Protein AF-A0A8D2M7U7-F1 (afdb_monomer_lite)

InterPro domains:
  IPR001304 C-type lectin-like [PF00059] (26-65)
  IPR001304 C-type lectin-like [PS50041] (27-64)
  IPR016186 C-type lectin-like/link domain superfamily [G3DSA:3.10.100.10] (1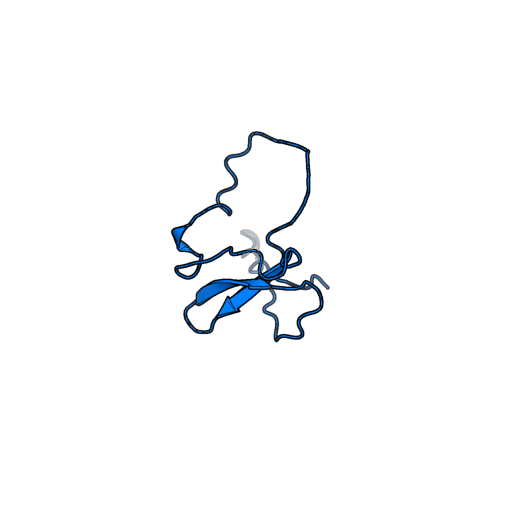6-73)
  IPR016187 C-type lectin fold [SSF56436] (21-66)
  IPR018378 C-type lectin, conserved site [PS00615] (41-63)
  IPR050111 C-type lectin and snaclec domain-containing protein [PTHR22803] (24-67)

Organism: Zonotrichia albicollis (NCBI:txid44394)

Secondary structure (DSSP, 8-state):
-----------S-------TT--GGGBPTT----GGG---EEEE-TTS-EEEE-TT---------------TT--

Structure (mmCIF, N/CA/C/O backbone):
data_AF-A0A8D2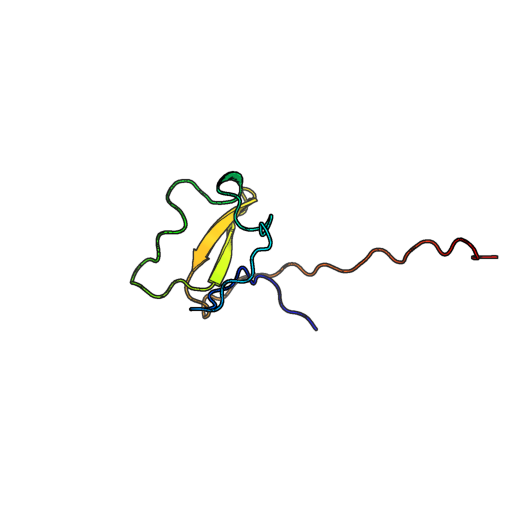M7U7-F1
#
_entry.id   AF-A0A8D2M7U7-F1
#
loop_
_atom_site.group_PDB
_atom_site.id
_atom_site.type_symbol
_atom_site.label_atom_id
_atom_site.label_alt_id
_atom_site.label_comp_id
_atom_site.label_asym_id
_atom_site.label_entity_id
_atom_site.label_seq_id
_atom_site.pdbx_PDB_ins_code
_atom_site.Cartn_x
_atom_site.Cartn_y
_atom_site.Cartn_z
_atom_site.occupancy
_atom_site.B_iso_or_equiv
_atom_site.auth_seq_id
_atom_site.auth_comp_id
_atom_site.auth_asym_id
_atom_site.auth_atom_id
_atom_site.pdbx_PDB_model_num
ATOM 1 N N . GLN A 1 1 ? -8.557 15.020 4.691 1.00 28.16 1 GLN A N 1
ATOM 2 C CA . GLN A 1 1 ? -8.972 13.924 3.794 1.00 28.16 1 GLN A CA 1
ATOM 3 C C . GLN A 1 1 ? -7.818 12.940 3.797 1.00 28.16 1 GLN A C 1
ATOM 5 O O . GLN A 1 1 ? -6.740 13.313 3.360 1.00 28.16 1 GLN A O 1
ATOM 10 N N . LYS A 1 2 ? -7.964 11.794 4.465 1.00 28.25 2 LYS A N 1
ATOM 11 C CA . LYS A 1 2 ? -6.868 10.837 4.644 1.00 28.25 2 LYS A CA 1
ATOM 12 C C . LYS A 1 2 ? -7.107 9.712 3.643 1.00 28.25 2 LYS A C 1
ATOM 14 O O . LYS A 1 2 ? -8.094 8.998 3.770 1.00 28.25 2 LYS A O 1
ATOM 19 N N . MET A 1 3 ? -6.291 9.668 2.598 1.00 29.59 3 MET A N 1
ATOM 20 C CA . MET A 1 3 ? -6.298 8.589 1.611 1.00 29.59 3 MET A CA 1
ATOM 21 C C . MET A 1 3 ? -5.742 7.331 2.308 1.00 29.59 3 MET A C 1
ATOM 23 O O . MET A 1 3 ? -4.690 7.416 2.938 1.00 29.59 3 MET A O 1
ATOM 27 N N . GLY A 1 4 ? -6.471 6.212 2.289 1.00 42.53 4 GLY A N 1
ATOM 28 C CA . GLY A 1 4 ? -5.961 4.872 2.648 1.00 42.53 4 GLY A CA 1
ATOM 29 C C . GLY A 1 4 ? -5.680 4.101 1.353 1.00 42.53 4 GLY A C 1
ATOM 30 O O . GLY A 1 4 ? -6.382 4.340 0.377 1.00 42.53 4 GLY A O 1
ATOM 31 N N . ILE A 1 5 ? -4.679 3.227 1.220 1.00 47.50 5 ILE A N 1
ATOM 32 C CA . ILE A 1 5 ? -4.022 2.307 2.165 1.00 47.50 5 ILE A CA 1
ATOM 33 C C . ILE A 1 5 ? -2.520 2.654 2.291 1.00 47.50 5 ILE A C 1
ATOM 35 O O . ILE A 1 5 ? -1.840 2.813 1.285 1.00 47.50 5 ILE A O 1
ATOM 39 N N . PHE A 1 6 ? -1.998 2.752 3.519 1.00 48.88 6 PHE A N 1
ATOM 40 C CA . PHE A 1 6 ? -0.558 2.836 3.814 1.00 48.88 6 PHE A CA 1
ATOM 41 C C . PHE A 1 6 ? -0.210 1.726 4.816 1.00 48.88 6 PHE A C 1
ATOM 43 O O . PHE A 1 6 ? -0.592 1.825 5.980 1.00 48.88 6 PHE A O 1
ATOM 50 N N . ILE A 1 7 ? 0.527 0.701 4.381 1.00 46.88 7 ILE A N 1
ATOM 51 C CA . ILE A 1 7 ? 1.327 -0.157 5.267 1.00 46.88 7 ILE A CA 1
ATOM 52 C C . ILE A 1 7 ? 2.772 0.098 4.828 1.00 46.88 7 ILE A C 1
ATOM 54 O O . ILE A 1 7 ? 3.156 -0.275 3.729 1.00 46.88 7 ILE A O 1
ATOM 58 N N . GLY A 1 8 ? 3.488 0.915 5.601 1.00 41.19 8 GLY A N 1
ATOM 59 C CA . GLY A 1 8 ? 4.587 1.734 5.090 1.00 41.19 8 GLY A CA 1
ATOM 60 C C . GLY A 1 8 ? 5.879 1.002 4.728 1.00 41.19 8 GLY A C 1
ATOM 61 O O . GLY A 1 8 ? 6.437 0.275 5.546 1.00 41.19 8 GLY A O 1
ATOM 62 N N . GLY A 1 9 ? 6.440 1.376 3.579 1.00 45.78 9 GLY A N 1
ATOM 63 C CA . GLY A 1 9 ? 7.879 1.550 3.425 1.00 45.78 9 GLY A CA 1
ATOM 64 C C . GLY A 1 9 ? 8.353 2.778 4.212 1.00 45.78 9 GLY A C 1
ATOM 65 O O . GLY A 1 9 ? 8.154 3.919 3.800 1.00 45.78 9 GLY A O 1
ATOM 66 N N . PHE A 1 10 ? 8.988 2.558 5.363 1.00 41.44 10 PHE A N 1
ATOM 67 C CA . PHE A 1 10 ? 9.964 3.503 5.907 1.00 41.44 10 PHE A CA 1
ATOM 68 C C . PHE A 1 10 ? 11.266 2.742 6.164 1.00 41.44 10 PHE A C 1
ATOM 70 O O . PHE A 1 10 ? 11.290 1.853 7.020 1.00 41.44 10 PHE A O 1
ATOM 77 N N . PRO A 1 11 ? 12.363 3.076 5.464 1.00 50.50 11 PRO A N 1
ATOM 78 C CA . PRO A 1 11 ? 13.658 2.518 5.784 1.00 50.50 11 PRO A CA 1
ATOM 79 C C . PRO A 1 11 ? 14.150 3.123 7.109 1.00 50.50 11 PRO A C 1
ATOM 81 O O . PRO A 1 11 ? 14.164 4.335 7.309 1.00 50.50 11 PRO A O 1
ATOM 84 N N . SER A 1 12 ? 14.641 2.253 7.991 1.00 39.16 12 SER A N 1
ATOM 85 C CA . SER A 1 12 ? 15.763 2.551 8.890 1.00 39.16 12 SER A CA 1
ATOM 86 C C . SER A 1 12 ? 15.552 3.310 10.216 1.00 39.16 12 SER A C 1
ATOM 88 O O . SER A 1 12 ? 16.538 3.815 10.753 1.00 39.16 12 SER A O 1
ATOM 90 N N . LEU A 1 13 ? 14.369 3.314 10.843 1.00 36.34 13 LEU A N 1
ATOM 91 C CA . LEU A 1 13 ? 14.272 3.660 12.276 1.00 36.34 13 LEU A CA 1
ATOM 92 C C . LEU A 1 13 ? 13.389 2.669 13.038 1.00 36.34 13 LEU A C 1
ATOM 94 O O . LEU A 1 13 ? 12.169 2.791 13.105 1.00 36.34 13 LEU A O 1
ATOM 98 N N . ALA A 1 14 ? 14.052 1.672 13.623 1.00 43.78 14 ALA A N 1
ATOM 99 C CA . ALA A 1 14 ? 13.468 0.739 14.569 1.00 43.78 14 ALA A CA 1
ATOM 100 C C . ALA A 1 14 ? 12.894 1.498 15.776 1.00 43.78 14 ALA A C 1
ATOM 102 O O . ALA A 1 14 ? 13.641 2.064 16.574 1.00 43.78 14 ALA A O 1
ATOM 103 N N . LEU A 1 15 ? 11.573 1.455 15.942 1.00 43.00 15 LEU A N 1
ATOM 104 C CA . LEU A 1 15 ? 10.955 1.599 17.254 1.00 43.00 15 LEU A CA 1
ATOM 105 C C . LEU A 1 15 ? 10.428 0.225 17.687 1.00 43.00 15 LEU A C 1
ATOM 107 O O . LEU A 1 15 ? 9.754 -0.438 16.897 1.00 43.00 15 LEU A O 1
ATOM 111 N N . PRO A 1 16 ? 10.727 -0.227 18.920 1.00 42.78 16 PRO A N 1
ATOM 112 C CA . PRO A 1 16 ? 10.282 -1.509 19.441 1.00 42.78 16 PRO A CA 1
ATOM 113 C C . PRO A 1 16 ? 8.828 -1.380 19.905 1.00 42.78 16 PRO A C 1
ATOM 115 O O . PRO A 1 16 ? 8.527 -1.352 21.094 1.00 42.78 16 PRO A O 1
ATOM 118 N N . ILE A 1 17 ? 7.914 -1.269 18.950 1.00 44.22 17 ILE A N 1
ATOM 119 C CA . ILE A 1 17 ? 6.509 -1.602 19.157 1.00 44.22 17 ILE A CA 1
ATOM 120 C C . ILE A 1 17 ? 6.307 -2.880 18.346 1.00 44.22 17 ILE A C 1
ATOM 122 O O . ILE A 1 17 ? 6.670 -2.884 17.168 1.00 44.22 17 ILE A O 1
ATOM 126 N N . PRO A 1 18 ? 5.778 -3.980 18.912 1.00 43.19 18 PRO A N 1
ATOM 127 C CA . PRO A 1 18 ? 5.288 -5.062 18.077 1.00 43.19 18 PRO A CA 1
ATOM 128 C C . PRO A 1 18 ? 4.138 -4.478 17.257 1.00 43.19 18 PRO A C 1
ATOM 130 O O . PRO A 1 18 ? 3.019 -4.388 17.749 1.00 43.19 18 PRO A O 1
ATOM 133 N N . ASN A 1 19 ? 4.431 -3.986 16.051 1.00 50.03 19 ASN A N 1
ATOM 134 C CA . ASN A 1 19 ? 3.418 -3.473 15.145 1.00 50.03 19 ASN A CA 1
ATOM 135 C C . ASN A 1 19 ? 2.456 -4.636 14.867 1.00 50.03 19 ASN A C 1
ATOM 137 O O . ASN A 1 19 ? 2.864 -5.609 14.226 1.00 50.03 19 ASN A O 1
ATOM 141 N N . PRO A 1 20 ? 1.194 -4.578 15.332 1.00 50.59 20 PRO A N 1
ATOM 142 C CA . PRO A 1 20 ? 0.216 -5.627 15.048 1.00 50.59 20 PRO A CA 1
ATOM 143 C C . PRO A 1 20 ? -0.100 -5.726 13.543 1.00 50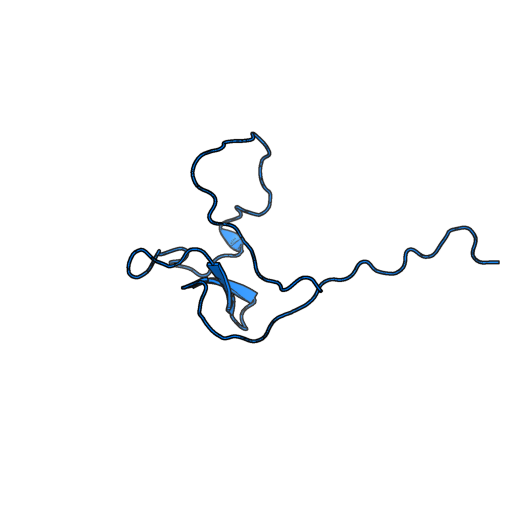.59 20 PRO A C 1
ATOM 145 O O . PRO A 1 20 ? -0.674 -6.724 13.107 1.00 50.59 20 PRO A O 1
ATOM 148 N N . ASP A 1 21 ? 0.319 -4.720 12.766 1.00 54.72 21 ASP A N 1
ATOM 149 C CA . ASP A 1 21 ? 0.202 -4.636 11.309 1.00 54.72 21 ASP A CA 1
ATOM 150 C C . ASP A 1 21 ? 1.179 -5.530 10.539 1.00 54.72 21 ASP A C 1
ATOM 152 O O . ASP A 1 21 ? 0.930 -5.826 9.373 1.00 54.72 21 ASP A O 1
ATOM 156 N N . PHE A 1 22 ? 2.247 -6.046 11.161 1.00 61.84 22 PHE A N 1
ATOM 157 C CA . PHE A 1 22 ? 3.127 -7.020 10.504 1.00 61.84 22 PHE A CA 1
ATOM 158 C C . PHE A 1 22 ? 2.632 -8.454 10.737 1.00 61.84 22 PHE A C 1
ATOM 160 O O . PHE A 1 22 ? 3.352 -9.317 11.238 1.00 61.84 22 PHE A O 1
ATOM 167 N N . SER A 1 23 ? 1.352 -8.717 10.453 1.00 71.75 23 SER A N 1
ATOM 168 C CA . SER A 1 23 ? 0.794 -10.066 10.567 1.00 71.75 23 SER A CA 1
ATOM 169 C C . SER A 1 23 ? 0.779 -10.762 9.199 1.00 71.75 23 SER A C 1
ATOM 171 O O . SER A 1 23 ? -0.010 -10.367 8.337 1.00 71.75 23 SER A O 1
ATOM 173 N N . PRO A 1 24 ? 1.553 -11.853 9.000 1.00 75.38 24 PRO A N 1
ATOM 174 C CA . PRO A 1 24 ? 1.591 -12.602 7.736 1.00 75.38 24 PRO A CA 1
ATOM 175 C C . PRO A 1 24 ? 0.218 -13.101 7.276 1.00 75.38 24 PRO A C 1
ATOM 177 O O . PRO A 1 24 ? -0.026 -13.299 6.094 1.00 75.38 24 PRO A O 1
ATOM 180 N N . ARG A 1 25 ? -0.719 -13.282 8.215 1.00 84.44 25 ARG A N 1
ATOM 181 C CA . ARG A 1 25 ? -2.062 -13.806 7.935 1.00 84.44 25 ARG A CA 1
ATOM 182 C C . ARG A 1 25 ? -2.904 -12.905 7.029 1.00 84.44 25 ARG A C 1
ATOM 184 O O . ARG A 1 25 ? -3.891 -13.391 6.477 1.00 84.44 25 ARG A O 1
ATOM 191 N N . PHE A 1 26 ? -2.585 -11.614 6.927 1.00 85.06 26 PHE A N 1
ATOM 192 C CA . PHE A 1 26 ? -3.331 -10.675 6.086 1.00 85.06 26 PHE A CA 1
ATOM 193 C C . PHE A 1 26 ? -2.821 -10.650 4.650 1.00 85.06 26 PHE A C 1
ATOM 195 O O . PHE A 1 26 ? -3.605 -10.404 3.737 1.00 85.06 26 PHE A O 1
ATOM 202 N N . TRP A 1 27 ? -1.556 -10.996 4.437 1.00 86.81 27 TRP A N 1
ATOM 203 C CA . TRP A 1 27 ? -0.978 -11.107 3.110 1.00 86.81 27 TRP A CA 1
ATOM 204 C C . TRP A 1 27 ? -1.572 -12.281 2.340 1.00 86.81 27 TRP A C 1
ATOM 206 O O . TRP A 1 27 ? -1.995 -13.306 2.901 1.00 86.81 27 TRP A O 1
ATOM 216 N N . ARG A 1 28 ? -1.667 -12.092 1.026 1.00 92.94 28 ARG A N 1
ATOM 217 C CA . ARG A 1 28 ? -1.897 -13.187 0.096 1.00 92.94 28 ARG A CA 1
ATOM 218 C C . ARG A 1 28 ? -0.680 -14.111 0.143 1.00 92.94 28 ARG A C 1
ATOM 220 O O . ARG A 1 28 ? 0.434 -13.679 0.409 1.00 92.94 28 ARG A O 1
ATOM 227 N N . GLU A 1 29 ? -0.905 -15.396 -0.086 1.00 93.88 29 GLU A N 1
ATOM 228 C CA . GLU A 1 29 ? 0.202 -16.337 -0.229 1.00 93.88 29 GLU A CA 1
ATOM 229 C C . GLU A 1 29 ? 1.145 -15.877 -1.349 1.00 93.88 29 GLU A C 1
ATOM 231 O O . GLU A 1 29 ? 0.690 -15.594 -2.457 1.00 93.88 29 GLU A O 1
ATOM 236 N N . GLY A 1 30 ? 2.437 -15.789 -1.028 1.00 91.25 30 GLY A N 1
ATOM 237 C CA . GLY A 1 30 ? 3.468 -15.265 -1.922 1.00 91.25 30 GLY A CA 1
ATOM 238 C C . GLY A 1 30 ? 3.799 -13.787 -1.722 1.00 91.25 30 GLY A C 1
ATOM 239 O O . GLY A 1 30 ? 4.830 -13.375 -2.229 1.00 91.25 30 GLY A O 1
ATOM 240 N N . GLU A 1 31 ? 3.003 -13.036 -0.954 1.00 90.81 31 GLU A N 1
ATOM 241 C CA . GLU A 1 31 ? 3.212 -11.602 -0.714 1.00 90.81 31 GLU A CA 1
ATOM 242 C C . GLU A 1 31 ? 3.717 -11.306 0.715 1.00 90.81 31 GLU A C 1
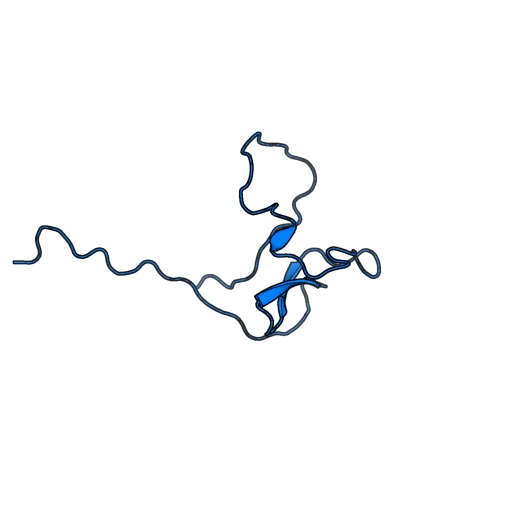ATOM 244 O O . GLU A 1 31 ? 3.409 -12.063 1.649 1.00 90.81 31 GLU A O 1
ATOM 249 N N . PRO A 1 32 ? 4.433 -10.185 0.926 1.00 89.44 32 PRO A N 1
ATOM 250 C CA . PRO A 1 32 ? 4.915 -9.256 -0.102 1.00 89.44 32 PRO A CA 1
ATOM 251 C C . PRO A 1 32 ? 6.082 -9.837 -0.918 1.00 89.44 32 PRO A C 1
ATOM 253 O O . PRO A 1 32 ? 6.906 -10.566 -0.354 1.00 89.44 32 PRO A O 1
ATOM 256 N N . ASN A 1 33 ? 6.149 -9.545 -2.218 1.00 92.56 33 ASN A N 1
ATOM 257 C CA . ASN A 1 33 ? 7.152 -10.112 -3.132 1.00 92.56 33 ASN A CA 1
ATOM 258 C C . ASN A 1 33 ? 8.131 -9.093 -3.747 1.00 92.56 33 ASN A C 1
ATOM 260 O O . ASN A 1 33 ? 9.121 -9.507 -4.355 1.00 92.56 33 ASN A O 1
ATOM 264 N N . ASP A 1 34 ? 7.874 -7.801 -3.559 1.00 89.88 34 ASP A N 1
ATOM 265 C CA . ASP A 1 34 ? 8.603 -6.660 -4.103 1.00 89.88 34 ASP A CA 1
ATOM 266 C C . ASP A 1 34 ? 8.888 -6.780 -5.611 1.00 89.88 34 ASP A C 1
ATOM 268 O O . ASP A 1 34 ? 10.036 -6.732 -6.075 1.00 89.88 34 ASP A O 1
ATOM 272 N N . SER A 1 35 ? 7.841 -6.999 -6.414 1.00 91.00 35 SER A N 1
ATOM 273 C CA . SER A 1 35 ? 7.997 -7.281 -7.840 1.00 91.00 35 SER A CA 1
ATOM 274 C C . SER A 1 35 ? 8.665 -6.108 -8.555 1.00 91.00 35 SER A C 1
ATOM 276 O O . SER A 1 35 ? 8.165 -4.988 -8.600 1.00 91.00 35 SER A O 1
ATOM 278 N N . GLY A 1 36 ? 9.815 -6.372 -9.182 1.00 91.00 36 GLY A N 1
ATOM 279 C CA . GLY A 1 36 ? 10.591 -5.333 -9.861 1.00 91.00 36 GLY A CA 1
ATOM 280 C C . GLY A 1 36 ? 11.363 -4.402 -8.917 1.00 91.00 36 GLY A C 1
ATOM 281 O O . GLY A 1 36 ? 11.953 -3.440 -9.408 1.00 91.00 36 GLY A O 1
ATOM 282 N N . ASN A 1 37 ? 11.433 -4.724 -7.619 1.00 90.75 37 ASN A N 1
ATOM 283 C CA . ASN A 1 37 ? 12.073 -3.939 -6.555 1.00 90.75 37 ASN A CA 1
ATOM 284 C C . ASN A 1 37 ? 11.496 -2.518 -6.420 1.00 90.75 37 ASN A C 1
ATOM 286 O O . ASN A 1 37 ? 12.252 -1.543 -6.357 1.00 90.75 37 ASN A O 1
ATOM 290 N N . ASN A 1 38 ? 10.171 -2.381 -6.521 1.00 87.56 38 ASN A N 1
ATOM 291 C CA . ASN A 1 38 ? 9.498 -1.082 -6.500 1.00 87.56 38 ASN A CA 1
ATOM 292 C C . ASN A 1 38 ? 8.038 -1.166 -5.997 1.00 87.56 38 ASN A C 1
ATOM 294 O O . ASN A 1 38 ? 7.182 -0.394 -6.447 1.00 87.56 38 ASN A O 1
ATOM 298 N N . GLU A 1 39 ? 7.732 -2.087 -5.080 1.00 87.19 39 GLU A N 1
ATOM 299 C CA . GLU A 1 39 ? 6.387 -2.268 -4.511 1.00 87.19 39 GLU A CA 1
ATOM 300 C C . GLU A 1 39 ? 6.319 -1.882 -3.023 1.00 87.19 39 GLU A C 1
ATOM 302 O O . GLU A 1 39 ? 6.151 -2.704 -2.133 1.00 87.19 39 GLU A O 1
ATOM 307 N N . ASP A 1 40 ? 6.414 -0.581 -2.738 1.00 83.75 40 ASP A N 1
ATOM 308 C CA . ASP A 1 40 ? 6.452 -0.052 -1.360 1.00 83.75 40 ASP A CA 1
ATOM 309 C C . ASP A 1 40 ? 5.077 0.300 -0.753 1.00 83.75 40 ASP A C 1
ATOM 311 O O . ASP A 1 40 ? 4.984 0.773 0.387 1.00 83.75 40 ASP A O 1
ATOM 315 N N . CYS A 1 41 ? 3.998 0.131 -1.518 1.00 82.19 41 CYS A N 1
ATOM 316 C CA . CYS A 1 41 ? 2.626 0.383 -1.083 1.00 82.19 41 CYS A CA 1
ATOM 317 C C . CYS A 1 41 ? 1.824 -0.919 -1.076 1.00 82.19 41 CYS A C 1
ATOM 319 O O . CYS A 1 41 ? 2.253 -1.905 -1.647 1.00 82.19 41 CYS A O 1
ATOM 321 N N . ALA A 1 42 ? 0.651 -0.952 -0.442 1.00 86.00 42 ALA A N 1
ATOM 322 C CA . ALA A 1 42 ? -0.188 -2.150 -0.418 1.00 86.00 42 ALA A CA 1
ATOM 323 C C . ALA A 1 42 ? -1.609 -1.842 -0.886 1.00 86.00 42 ALA A C 1
ATOM 325 O O . ALA A 1 42 ? -2.161 -0.786 -0.574 1.00 86.00 42 ALA A O 1
ATOM 326 N N . HIS A 1 43 ? -2.231 -2.796 -1.575 1.00 85.81 43 HIS A N 1
ATOM 327 C CA . HIS A 1 43 ? -3.665 -2.775 -1.868 1.00 85.81 43 HIS A CA 1
ATOM 328 C C . HIS A 1 43 ? -4.353 -4.040 -1.356 1.00 85.81 43 HIS A C 1
ATOM 330 O O . HIS A 1 43 ? -3.714 -5.008 -0.935 1.00 85.81 43 HIS A O 1
ATOM 336 N N . LEU A 1 44 ? -5.685 -4.004 -1.354 1.00 87.88 44 LEU A N 1
ATOM 337 C CA . LEU A 1 44 ? -6.531 -5.076 -0.850 1.00 87.88 44 LEU A CA 1
ATOM 338 C C . LEU A 1 44 ? -7.241 -5.770 -2.015 1.00 87.88 44 LEU A C 1
ATOM 340 O O . LEU A 1 44 ? -8.066 -5.164 -2.698 1.00 87.88 44 LEU A O 1
ATOM 344 N N . TRP A 1 45 ? -6.993 -7.067 -2.187 1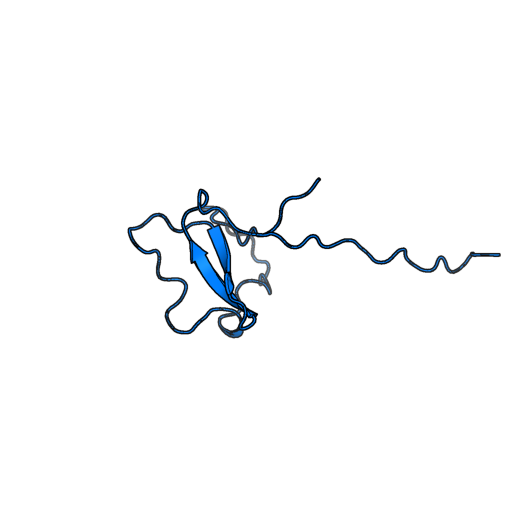.00 87.69 45 TRP A N 1
ATOM 345 C CA . TRP A 1 45 ? -7.798 -7.895 -3.080 1.00 87.69 45 TRP A CA 1
ATOM 346 C C . TRP A 1 45 ? -9.220 -8.068 -2.540 1.00 87.69 45 TRP A C 1
ATOM 348 O O . TRP A 1 45 ? -9.450 -8.040 -1.332 1.00 87.69 45 TRP A O 1
ATOM 358 N N . ILE A 1 46 ? -10.179 -8.371 -3.420 1.00 87.25 46 ILE A N 1
ATOM 359 C CA . ILE A 1 46 ? -11.570 -8.662 -3.021 1.00 87.25 46 ILE A CA 1
ATOM 360 C C . ILE A 1 46 ? -11.683 -9.831 -2.025 1.00 87.25 46 ILE A C 1
ATOM 362 O O . ILE A 1 46 ? -12.641 -9.913 -1.263 1.00 87.25 46 ILE A O 1
ATOM 366 N N . SER A 1 47 ? -10.680 -10.713 -1.983 1.00 89.38 47 SER A N 1
ATOM 367 C CA . SER A 1 47 ? -10.556 -11.787 -0.992 1.00 89.38 47 SER A CA 1
ATOM 368 C C . SER A 1 47 ? -10.204 -11.298 0.422 1.00 89.38 47 SER A C 1
ATOM 370 O O . SER A 1 47 ? -10.097 -12.114 1.334 1.00 89.38 47 SER A O 1
ATOM 372 N N . GLY A 1 48 ? -9.963 -9.997 0.611 1.00 87.00 48 GLY A N 1
ATOM 373 C CA . GLY A 1 48 ? -9.505 -9.406 1.869 1.00 87.00 48 GLY A CA 1
ATOM 374 C C . GLY A 1 48 ? -8.015 -9.627 2.151 1.00 87.00 48 GLY A C 1
ATOM 375 O O . GLY A 1 48 ? -7.585 -9.455 3.289 1.00 87.00 48 GLY A O 1
ATOM 376 N N . LYS A 1 49 ? -7.235 -10.036 1.142 1.00 88.81 49 LYS A N 1
ATOM 377 C CA . LYS A 1 49 ? -5.795 -10.303 1.262 1.00 88.81 49 LYS A CA 1
ATOM 378 C C . LYS A 1 49 ? -4.959 -9.163 0.694 1.00 88.81 49 LYS A C 1
ATOM 380 O O . LYS A 1 49 ? -5.342 -8.569 -0.311 1.00 88.81 49 LYS A O 1
ATOM 385 N N . TRP A 1 50 ? -3.838 -8.876 1.342 1.00 90.06 50 TRP A N 1
ATOM 386 C CA . TRP A 1 50 ? -2.921 -7.803 0.961 1.00 90.06 50 TRP A CA 1
ATOM 387 C C . TRP A 1 50 ? -1.944 -8.257 -0.117 1.00 90.06 50 TRP A C 1
ATOM 389 O O . TRP A 1 50 ? -1.641 -9.448 -0.230 1.00 90.06 50 TRP A O 1
ATOM 399 N N . ASN A 1 51 ? -1.474 -7.285 -0.885 1.00 89.25 51 ASN A N 1
ATOM 400 C CA . ASN A 1 51 ? -0.498 -7.413 -1.956 1.00 89.25 51 ASN A CA 1
ATOM 401 C C . ASN A 1 51 ? 0.264 -6.099 -2.010 1.00 89.25 51 ASN A C 1
ATOM 403 O O . ASN A 1 51 ? -0.360 -5.034 -1.977 1.00 89.25 51 ASN A O 1
ATOM 407 N N . ASP A 1 52 ? 1.579 -6.175 -2.053 1.00 89.75 52 ASP A N 1
ATOM 408 C CA . ASP A 1 52 ? 2.440 -5.028 -2.248 1.00 89.75 52 ASP A CA 1
ATOM 409 C C . ASP A 1 52 ? 2.370 -4.609 -3.714 1.00 89.75 52 ASP A C 1
ATOM 411 O O . ASP A 1 52 ? 2.157 -5.430 -4.595 1.00 89.75 52 ASP A O 1
ATOM 415 N N . VAL A 1 53 ? 2.371 -3.310 -3.969 1.00 89.19 53 VAL A N 1
ATOM 416 C CA . VAL A 1 53 ? 2.223 -2.715 -5.293 1.00 89.19 53 VAL A CA 1
ATOM 417 C C . VAL A 1 53 ? 3.012 -1.425 -5.381 1.00 89.19 53 VAL A C 1
ATOM 419 O O . VAL A 1 53 ? 3.261 -0.739 -4.386 1.00 89.19 53 VAL A O 1
ATOM 422 N N . HIS A 1 54 ? 3.332 -1.037 -6.612 1.00 87.88 54 HIS A N 1
ATOM 423 C CA . HIS A 1 54 ? 3.832 0.296 -6.913 1.00 87.88 54 HIS A CA 1
ATOM 424 C C . HIS A 1 54 ? 2.908 1.359 -6.304 1.00 87.88 54 HIS A C 1
ATOM 426 O O . HIS A 1 54 ? 1.696 1.347 -6.517 1.00 87.88 54 HIS A O 1
ATOM 432 N N . CYS A 1 55 ? 3.474 2.351 -5.622 1.00 84.00 55 CYS A N 1
ATOM 433 C CA . CYS A 1 55 ? 2.689 3.425 -5.007 1.00 84.00 55 CYS A CA 1
ATOM 434 C C . CYS A 1 55 ? 1.900 4.294 -6.001 1.00 84.00 55 CYS A C 1
ATOM 436 O O . CYS A 1 55 ? 0.998 5.027 -5.603 1.00 84.00 55 CYS A O 1
ATOM 438 N N . THR A 1 56 ? 2.224 4.222 -7.293 1.00 86.69 56 THR A N 1
ATOM 439 C CA . THR A 1 56 ? 1.489 4.894 -8.373 1.00 86.69 56 THR A CA 1
ATOM 440 C C . THR A 1 56 ? 0.347 4.047 -8.942 1.00 86.69 56 THR A C 1
ATOM 442 O O . THR A 1 56 ? 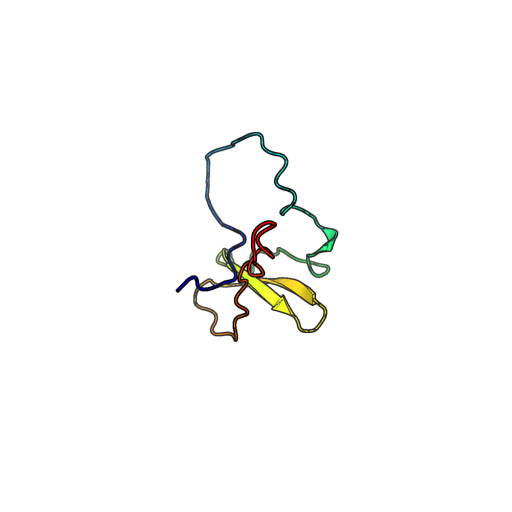-0.254 4.441 -9.937 1.00 86.69 56 THR A O 1
ATOM 445 N N . PHE A 1 57 ? 0.069 2.869 -8.376 1.00 84.94 57 PHE A N 1
ATOM 446 C CA . PHE A 1 57 ? -1.014 2.000 -8.825 1.00 84.94 57 PHE A CA 1
ATOM 447 C C . PHE A 1 57 ? -2.382 2.631 -8.527 1.00 84.94 57 PHE A C 1
ATOM 449 O O . PHE A 1 57 ? -2.727 2.903 -7.375 1.00 84.94 57 PHE A O 1
ATOM 456 N N . GLU A 1 58 ? -3.178 2.863 -9.572 1.00 86.62 58 GLU A N 1
ATOM 457 C CA . GLU A 1 58 ? -4.512 3.450 -9.442 1.00 86.62 58 GLU A CA 1
ATOM 458 C C . GLU A 1 58 ? -5.536 2.393 -9.008 1.00 86.62 58 GLU A C 1
ATOM 460 O O . GLU A 1 58 ? -5.751 1.388 -9.687 1.00 86.62 58 GLU A O 1
ATOM 465 N N . CYS A 1 59 ? -6.204 2.628 -7.877 1.00 84.56 59 CYS A N 1
ATOM 466 C CA . CYS A 1 59 ? -7.229 1.732 -7.350 1.00 84.56 59 CYS A CA 1
ATOM 467 C C . CYS A 1 59 ? -8.313 2.486 -6.562 1.00 84.56 59 CYS A C 1
ATOM 469 O O . CYS A 1 59 ? -8.173 3.662 -6.217 1.00 84.56 59 CYS A O 1
ATOM 471 N N . PHE A 1 60 ? -9.426 1.801 -6.283 1.00 84.44 60 PHE A N 1
ATOM 472 C CA . PHE A 1 60 ? -10.441 2.311 -5.360 1.00 84.44 60 PHE A CA 1
ATOM 473 C C . PHE A 1 60 ? -9.924 2.283 -3.919 1.00 84.44 60 PHE A C 1
ATOM 475 O O . PHE A 1 60 ? -9.129 1.421 -3.551 1.00 84.44 60 PHE A O 1
ATOM 482 N N . PHE A 1 61 ? -10.429 3.188 -3.081 1.00 80.31 61 PHE A N 1
ATOM 483 C CA . PHE A 1 61 ? -10.010 3.311 -1.686 1.00 80.31 61 PHE A CA 1
ATOM 484 C C . PHE A 1 61 ? -11.183 3.181 -0.716 1.00 80.31 61 PHE A C 1
ATOM 486 O O . PHE A 1 61 ? -12.334 3.485 -1.037 1.00 80.31 61 PHE A O 1
ATOM 493 N N . VAL A 1 62 ? -10.862 2.764 0.509 1.00 79.06 62 VAL A N 1
ATOM 494 C CA . VAL A 1 62 ? -11.791 2.741 1.641 1.00 79.06 62 VAL A CA 1
ATOM 495 C C . VAL A 1 62 ? -11.322 3.751 2.681 1.00 79.06 62 VAL A C 1
ATOM 497 O O . VAL A 1 62 ? -10.140 3.817 3.014 1.00 79.06 62 VAL A O 1
ATOM 500 N N . CYS A 1 63 ? -12.259 4.537 3.205 1.00 79.62 63 CYS A N 1
ATOM 501 C CA . CYS A 1 63 ? -12.008 5.473 4.295 1.00 79.62 63 CYS A CA 1
ATOM 502 C C . CYS A 1 63 ? -12.491 4.881 5.619 1.00 79.62 63 CYS A C 1
ATOM 504 O O . CYS A 1 63 ? -13.633 4.433 5.719 1.00 79.62 63 CYS A O 1
ATOM 506 N N . GLU A 1 64 ? -11.668 4.974 6.658 1.00 79.44 64 GLU A N 1
ATOM 507 C CA . GLU A 1 64 ? -12.101 4.739 8.032 1.00 79.44 64 GLU A CA 1
ATOM 508 C C . GLU A 1 64 ? -12.471 6.071 8.698 1.00 79.44 64 GLU A C 1
ATOM 510 O O . GLU A 1 64 ? -11.785 7.085 8.538 1.00 79.44 64 GLU A O 1
ATOM 515 N N . ARG A 1 65 ? -13.557 6.071 9.474 1.00 83.06 65 ARG A N 1
ATOM 516 C CA . ARG A 1 65 ? -13.868 7.151 10.413 1.00 83.06 65 ARG A CA 1
ATOM 517 C C . ARG A 1 65 ? -14.239 6.550 11.765 1.00 83.06 65 ARG A C 1
ATOM 519 O O . ARG A 1 65 ? -14.976 5.561 11.781 1.00 83.06 65 ARG A O 1
ATOM 526 N N . PRO A 1 66 ? -13.831 7.169 12.886 1.00 83.19 66 PRO A N 1
ATOM 527 C CA . PRO A 1 66 ? -14.364 6.794 14.183 1.00 83.19 66 PRO A CA 1
ATOM 528 C C . PRO A 1 66 ? -15.890 6.872 14.159 1.00 83.19 66 PRO A C 1
ATOM 530 O O . PRO A 1 66 ? -16.479 7.813 13.605 1.00 83.19 66 PRO A O 1
ATOM 533 N N . LEU A 1 67 ? -16.544 5.886 14.771 1.00 81.69 67 LEU A N 1
ATOM 534 C CA . LEU A 1 67 ? -17.947 6.047 15.122 1.00 81.69 67 LEU A CA 1
ATOM 535 C C . LEU A 1 67 ? -18.035 7.254 16.057 1.00 81.69 67 LEU A C 1
ATOM 537 O O . LEU A 1 67 ? -17.192 7.407 16.943 1.00 81.69 67 LEU A O 1
ATOM 541 N N . ALA A 1 68 ? -19.026 8.125 15.847 1.00 79.06 68 ALA A N 1
ATOM 542 C CA . ALA A 1 68 ? -19.296 9.187 16.805 1.00 79.06 68 ALA A CA 1
ATOM 543 C C . ALA A 1 68 ? -19.521 8.495 18.149 1.00 79.06 68 ALA A C 1
ATOM 545 O O . ALA A 1 68 ? -20.459 7.707 18.290 1.00 79.06 68 ALA A O 1
ATOM 546 N N . GLN A 1 69 ? -18.598 8.699 19.087 1.00 72.00 69 GLN A N 1
ATOM 547 C CA . GLN A 1 69 ? -18.699 8.132 20.418 1.00 72.00 69 GLN A CA 1
ATOM 548 C C . GLN A 1 69 ? -20.070 8.570 20.937 1.00 72.00 69 GLN A C 1
ATOM 550 O O . GLN A 1 69 ? -20.343 9.772 20.963 1.00 72.00 69 GLN A O 1
ATOM 555 N N . LYS A 1 70 ? -20.976 7.632 21.260 1.00 61.34 70 LYS A N 1
ATOM 556 C CA . LYS A 1 70 ? -22.191 7.999 21.996 1.00 61.34 70 LYS A CA 1
ATOM 557 C C . LYS A 1 70 ? -21.686 8.663 23.269 1.00 61.34 70 LYS A C 1
ATOM 559 O O . LYS A 1 70 ? -21.146 7.980 24.136 1.00 61.34 70 LYS A O 1
ATOM 564 N N . SER A 1 71 ? -21.761 9.992 23.318 1.00 67.50 71 SER A N 1
ATOM 565 C CA . SER A 1 71 ? -21.389 10.740 24.506 1.00 67.50 71 SER A CA 1
ATOM 566 C C . SER A 1 71 ? -22.221 10.169 25.652 1.00 67.50 71 SER A C 1
ATOM 568 O O . SER A 1 71 ? -23.445 10.081 25.496 1.00 67.50 71 SER A O 1
ATOM 570 N N . PRO A 1 72 ? -21.612 9.813 26.796 1.00 66.56 72 PRO A N 1
ATOM 571 C CA . PRO A 1 72 ? -22.360 9.458 28.000 1.00 66.56 72 PRO A CA 1
ATOM 572 C C . PRO A 1 72 ? -23.314 10.574 28.465 1.00 66.56 72 PRO A C 1
ATOM 574 O O . PRO A 1 72 ? -24.133 10.343 29.345 1.00 66.56 72 PRO A O 1
ATOM 577 N N . PHE A 1 73 ? -23.217 11.769 27.871 1.00 65.06 73 PHE A N 1
ATOM 578 C CA . PHE A 1 73 ? -23.967 12.973 28.214 1.00 65.06 73 PHE A CA 1
ATOM 579 C C . PHE A 1 73 ? -24.763 13.531 27.026 1.00 65.06 73 PHE A C 1
ATOM 581 O O . PHE A 1 73 ? -24.784 14.738 26.795 1.00 65.06 73 PHE A O 1
ATOM 588 N N . SER A 1 74 ? -25.395 12.664 26.233 1.00 60.12 74 SER A N 1
ATOM 589 C CA . SER A 1 74 ? -26.499 13.113 25.375 1.00 60.12 74 SER A CA 1
ATOM 590 C C . SER A 1 74 ? -27.768 13.153 26.232 1.00 60.12 74 SER A C 1
ATOM 592 O O . SER A 1 74 ? -28.341 12.107 26.524 1.00 60.12 74 SER A O 1
ATOM 594 N N . HIS A 1 75 ? -28.122 14.350 26.714 1.00 57.53 75 HIS A N 1
ATOM 595 C CA . HIS A 1 75 ? -29.459 14.649 27.237 1.00 57.53 75 HIS A CA 1
ATOM 596 C C . HIS A 1 75 ? -30.459 14.769 26.087 1.00 57.53 75 HIS A C 1
ATOM 598 O O . HIS A 1 75 ? -30.063 15.319 25.033 1.00 57.53 75 HIS A O 1
#

Sequence (75 aa):
QKMGIFIGGFPSLALPIPNPDFSPRFWREGEPNDSGNNEDCAHLWISGKWNDVHCTFECFFVCERPLAQKSPFSH

Radius of gyration: 16.19 Å; chains: 1; bounding box: 45×31×38 Å

pLDDT: mean 71.61, std 19.92, range [28.16, 93.88]

Foldseek 3Di:
DDFDDDPFPDPDDDDPDPPPVPDCVQADVCPPPCVVVAFGGWDADPVSHIYGHHPPDDDDTDDDDDDPPPPPPPD